Protein AF-A0A934D2E9-F1 (afdb_monomer_lite)

pLDDT: mean 77.66, std 12.48, range [37.41, 89.19]

Sequence (141 aa):
MDRIVGNRLVRFCCSGCLPKFEKKPDEYLAKLNAAASEQQRAQYPLATCVVSGEKLGGEMGEPVEQVVSGRLLRFCCKPCIAKFEKDPVKFFALLERGNPAKADAGATGAAGAYVCPMHADVVQAKPGRCPKCGMDLVKKK

Structure (mmCIF, N/CA/C/O backbone):
data_AF-A0A934D2E9-F1
#
_entry.id   AF-A0A934D2E9-F1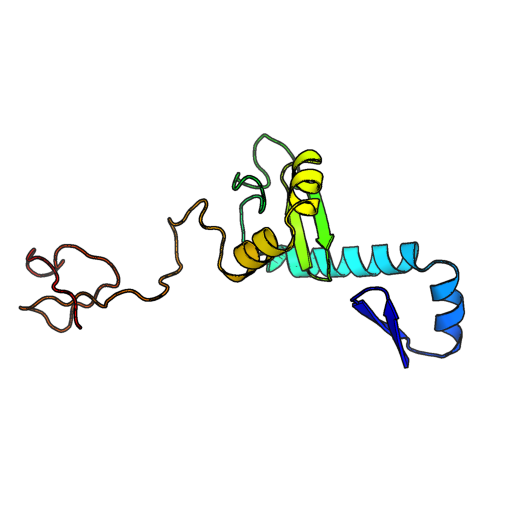
#
loop_
_atom_site.group_PDB
_atom_site.id
_atom_site.type_symbol
_atom_site.label_atom_id
_atom_site.label_alt_id
_atom_site.label_comp_id
_atom_site.label_asym_id
_atom_site.label_entity_id
_atom_site.label_seq_id
_atom_site.pdbx_PDB_ins_code
_atom_site.Cartn_x
_atom_site.Cartn_y
_atom_site.Cartn_z
_atom_site.occupancy
_atom_site.B_iso_or_equiv
_atom_site.auth_seq_id
_atom_site.auth_comp_id
_atom_site.auth_asym_id
_atom_site.auth_atom_id
_atom_site.pdbx_PDB_model_num
ATOM 1 N N . MET A 1 1 ? 5.398 -17.364 -22.249 1.00 79.31 1 MET A N 1
ATOM 2 C CA . MET A 1 1 ? 6.587 -17.712 -21.437 1.00 79.31 1 MET A CA 1
ATOM 3 C C . MET A 1 1 ? 6.678 -16.731 -20.298 1.00 79.31 1 MET A C 1
ATOM 5 O O . MET A 1 1 ? 6.535 -15.537 -20.539 1.00 79.31 1 MET A O 1
ATOM 9 N N . ASP A 1 2 ? 6.898 -17.217 -19.087 1.00 86.06 2 ASP A N 1
ATOM 10 C CA . ASP A 1 2 ? 6.873 -16.395 -17.883 1.00 86.06 2 ASP A CA 1
ATOM 11 C C . ASP A 1 2 ? 8.299 -16.245 -17.335 1.00 86.06 2 ASP A C 1
ATOM 13 O O . ASP A 1 2 ? 9.078 -17.205 -17.324 1.00 86.06 2 ASP A O 1
ATOM 17 N N . ARG A 1 3 ? 8.669 -15.036 -16.905 1.00 84.00 3 ARG A N 1
ATOM 18 C CA . ARG A 1 3 ? 9.887 -14.809 -16.117 1.00 84.00 3 ARG A CA 1
ATOM 19 C C . ARG A 1 3 ? 9.531 -14.160 -14.801 1.00 84.00 3 ARG A C 1
ATOM 21 O O . ARG A 1 3 ? 8.683 -13.274 -14.738 1.00 84.00 3 ARG A O 1
ATOM 28 N N . ILE A 1 4 ? 10.204 -14.617 -13.759 1.00 84.06 4 ILE A N 1
ATOM 29 C CA . ILE A 1 4 ? 10.129 -14.016 -12.438 1.00 84.06 4 ILE A CA 1
ATOM 30 C C . ILE A 1 4 ? 11.200 -12.931 -12.389 1.00 84.06 4 ILE A C 1
ATOM 32 O O . ILE A 1 4 ? 12.364 -13.194 -12.684 1.00 84.06 4 ILE A O 1
ATOM 36 N N . VAL A 1 5 ? 10.791 -11.713 -12.050 1.00 81.56 5 VAL A N 1
ATOM 37 C CA . VAL A 1 5 ? 11.677 -10.559 -11.897 1.00 81.56 5 VAL A CA 1
ATOM 38 C C . VAL A 1 5 ? 11.466 -10.011 -10.492 1.00 81.56 5 VAL A C 1
ATOM 40 O O . VAL A 1 5 ? 10.387 -9.512 -10.164 1.00 81.56 5 VAL A O 1
ATOM 43 N N . GLY A 1 6 ? 12.463 -10.192 -9.624 1.00 78.00 6 GLY A N 1
ATOM 44 C CA . GLY A 1 6 ? 12.289 -10.011 -8.181 1.00 78.00 6 GLY A CA 1
ATOM 45 C C . GLY A 1 6 ? 11.236 -10.985 -7.638 1.00 78.00 6 GLY A C 1
ATOM 46 O O . GLY A 1 6 ? 11.431 -12.193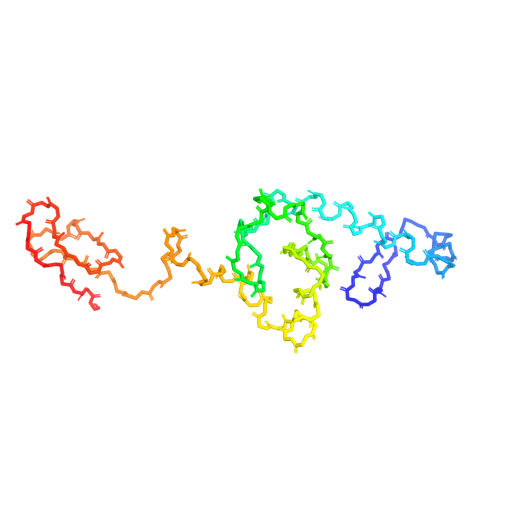 -7.693 1.00 78.00 6 GLY A O 1
ATOM 47 N N . ASN A 1 7 ? 10.100 -10.456 -7.171 1.00 75.69 7 ASN A N 1
ATOM 48 C CA . ASN A 1 7 ? 8.942 -11.237 -6.704 1.00 75.69 7 ASN A CA 1
ATOM 49 C C . ASN A 1 7 ? 7.731 -11.166 -7.661 1.00 75.69 7 ASN A C 1
ATOM 51 O O . ASN A 1 7 ? 6.621 -11.551 -7.297 1.00 75.69 7 ASN A O 1
ATOM 55 N N . ARG A 1 8 ? 7.899 -10.611 -8.870 1.00 77.12 8 ARG A N 1
ATOM 56 C CA . ARG A 1 8 ? 6.799 -10.395 -9.822 1.00 77.12 8 ARG A CA 1
ATOM 57 C C . ARG A 1 8 ? 6.931 -11.322 -11.026 1.00 77.12 8 ARG A C 1
ATOM 59 O O . ARG A 1 8 ? 7.953 -11.325 -11.707 1.00 77.12 8 ARG A O 1
ATOM 66 N N . LEU A 1 9 ? 5.867 -12.068 -11.316 1.00 84.06 9 LEU A N 1
ATOM 67 C CA . LEU A 1 9 ? 5.761 -12.874 -12.529 1.00 84.06 9 LEU A CA 1
ATOM 68 C C . LEU A 1 9 ? 5.361 -11.977 -13.708 1.00 84.06 9 LEU A C 1
ATOM 70 O O . LEU A 1 9 ? 4.322 -11.315 -13.678 1.00 84.06 9 LEU A O 1
ATOM 74 N N . VAL A 1 10 ? 6.197 -11.948 -14.742 1.00 86.69 10 VAL A N 1
ATOM 75 C CA . VAL A 1 10 ? 5.963 -11.209 -15.986 1.00 86.69 10 VAL A CA 1
ATOM 76 C C . VAL A 1 10 ? 5.769 -12.214 -17.113 1.00 86.69 10 VAL A C 1
ATOM 78 O O . VAL A 1 10 ? 6.643 -13.037 -17.393 1.00 86.69 10 VAL A O 1
ATOM 81 N N . ARG A 1 11 ? 4.605 -12.148 -17.761 1.00 88.62 11 ARG A N 1
ATOM 82 C CA . ARG A 1 11 ? 4.250 -13.015 -18.884 1.00 88.62 11 ARG A CA 1
ATOM 83 C C . ARG A 1 11 ? 4.575 -12.332 -20.207 1.00 88.62 11 ARG A C 1
ATOM 85 O O . ARG A 1 11 ? 4.100 -11.234 -20.478 1.00 88.62 11 ARG A O 1
ATOM 92 N N . PHE A 1 12 ? 5.333 -13.021 -21.051 1.00 88.50 12 PHE A N 1
ATOM 93 C CA . PHE A 1 12 ? 5.696 -12.578 -22.395 1.00 88.50 12 PHE A CA 1
ATOM 94 C C . PHE A 1 12 ? 4.919 -13.357 -23.450 1.00 88.50 12 PHE A C 1
ATOM 96 O O . PHE A 1 12 ? 4.783 -14.584 -23.355 1.00 88.50 12 PHE A O 1
ATOM 103 N N . CYS A 1 13 ? 4.451 -12.637 -24.472 1.00 86.44 13 CYS A N 1
ATOM 104 C CA . CYS A 1 13 ? 3.695 -13.207 -25.583 1.00 86.44 13 CYS A CA 1
ATOM 105 C C . CYS A 1 13 ? 4.561 -14.054 -26.533 1.00 86.44 13 CYS A C 1
ATOM 107 O O . CYS A 1 13 ? 4.064 -15.037 -27.067 1.00 86.44 13 CYS A O 1
ATOM 109 N N . CYS A 1 14 ? 5.849 -13.728 -26.722 1.00 84.81 14 CYS A N 1
ATOM 110 C CA . CYS A 1 14 ? 6.756 -14.464 -27.613 1.00 84.81 14 CYS A CA 1
ATOM 111 C C . CYS A 1 14 ? 8.229 -14.411 -27.156 1.00 84.81 14 CYS A C 1
ATOM 113 O O . CYS A 1 14 ? 8.604 -13.622 -26.283 1.00 84.81 14 CYS A O 1
ATOM 115 N N . SER A 1 15 ? 9.079 -15.263 -27.742 1.00 80.06 15 SER A N 1
ATOM 116 C CA . SER A 1 15 ? 10.503 -15.398 -27.386 1.00 80.06 15 SER A CA 1
ATOM 117 C C . SER A 1 15 ? 11.325 -14.162 -27.758 1.00 80.06 15 SER A C 1
ATOM 119 O O . SER A 1 15 ? 12.320 -13.870 -27.104 1.00 80.06 15 SER A O 1
ATOM 121 N N . GLY A 1 16 ? 10.873 -13.382 -28.744 1.00 85.44 16 GLY A N 1
ATOM 122 C CA . GLY A 1 16 ? 11.512 -12.127 -29.150 1.00 85.44 16 GLY A CA 1
ATOM 123 C C . GLY A 1 16 ? 11.288 -10.949 -28.192 1.00 85.44 16 GLY A C 1
ATOM 124 O O . GLY A 1 16 ? 12.009 -9.954 -28.269 1.00 85.44 16 GLY A O 1
ATOM 125 N N . CYS A 1 17 ? 10.314 -11.033 -27.278 1.00 85.50 17 CYS A N 1
ATOM 126 C CA . CYS A 1 17 ? 10.046 -9.976 -26.294 1.00 85.50 17 CYS A CA 1
ATOM 127 C C . CYS A 1 17 ? 10.977 -10.039 -25.078 1.00 85.50 17 CYS A C 1
ATOM 129 O O . CYS A 1 17 ? 11.276 -9.005 -24.486 1.00 85.50 17 CYS A O 1
ATOM 131 N N . LEU A 1 18 ? 11.468 -11.231 -24.739 1.00 86.06 18 LEU A N 1
ATOM 132 C CA . LEU A 1 18 ? 12.356 -11.460 -23.603 1.00 86.06 18 LEU A CA 1
ATOM 133 C C . LEU A 1 18 ? 13.680 -10.667 -23.697 1.00 86.06 18 LEU A C 1
ATOM 135 O O . LEU A 1 18 ? 13.937 -9.875 -22.793 1.00 86.06 18 LEU A O 1
ATOM 139 N N . PRO A 1 19 ? 14.449 -10.719 -24.803 1.00 87.56 19 PRO A N 1
ATOM 140 C CA . PRO A 1 19 ? 15.691 -9.947 -24.911 1.00 87.56 19 PRO A CA 1
ATOM 141 C C . PRO A 1 19 ? 15.464 -8.427 -24.960 1.00 87.56 19 PRO A C 1
ATOM 143 O O . PRO A 1 19 ? 16.369 -7.651 -24.660 1.00 87.56 19 PRO A O 1
ATOM 146 N N . LYS A 1 20 ? 14.265 -7.960 -25.341 1.00 86.06 20 LYS A N 1
ATOM 147 C CA . LYS A 1 20 ? 13.910 -6.529 -25.274 1.00 86.06 20 LYS A CA 1
ATOM 148 C C . LYS A 1 20 ? 13.647 -6.093 -23.838 1.00 86.06 20 LYS A C 1
ATOM 150 O O . LYS A 1 20 ? 14.040 -4.993 -23.460 1.00 86.06 20 LYS A O 1
ATOM 155 N N . PHE A 1 21 ? 13.003 -6.959 -23.062 1.00 87.88 21 PHE A N 1
ATOM 156 C CA . PHE A 1 21 ? 12.74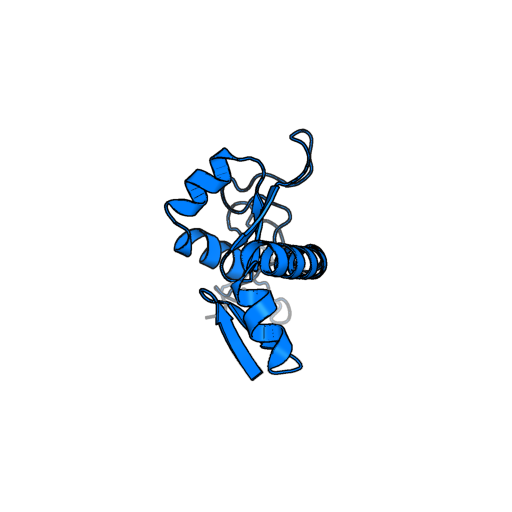8 -6.738 -21.649 1.00 87.88 21 PHE A CA 1
ATOM 157 C C . PHE A 1 21 ? 14.046 -6.733 -20.840 1.00 87.88 21 PHE A C 1
ATOM 159 O O . PHE A 1 21 ? 14.265 -5.800 -20.081 1.00 87.88 21 PHE A O 1
ATOM 166 N N . GLU A 1 22 ? 14.951 -7.688 -21.065 1.00 83.88 22 GLU A N 1
ATOM 167 C CA . GLU A 1 22 ? 16.240 -7.763 -20.354 1.00 83.88 22 GLU A CA 1
ATOM 168 C C . GLU A 1 22 ? 17.147 -6.549 -20.597 1.00 83.88 22 GLU A C 1
ATOM 170 O O . GLU A 1 22 ? 17.921 -6.172 -19.724 1.00 83.88 22 GLU A O 1
ATOM 175 N N . LYS A 1 23 ? 17.026 -5.891 -21.756 1.00 88.88 23 LYS A N 1
ATOM 176 C CA . LYS A 1 23 ? 17.765 -4.652 -22.049 1.00 88.88 23 LYS A CA 1
ATOM 177 C C . LYS A 1 23 ? 17.253 -3.442 -21.270 1.00 88.88 23 LYS A C 1
ATOM 179 O O . LYS A 1 23 ? 18.008 -2.493 -21.083 1.00 88.88 23 LYS A O 1
ATOM 184 N N . LYS A 1 24 ? 15.974 -3.431 -20.884 1.00 87.25 24 LYS A N 1
ATOM 185 C CA . LYS A 1 24 ? 15.333 -2.295 -20.198 1.00 87.25 24 LYS A CA 1
ATOM 186 C C . LYS A 1 24 ? 14.282 -2.744 -19.173 1.00 87.25 24 LYS A C 1
ATOM 188 O O . LYS A 1 24 ? 13.135 -2.301 -19.254 1.00 87.25 24 LYS A O 1
ATOM 193 N N . PRO A 1 25 ? 14.633 -3.609 -18.210 1.00 85.94 25 PRO A N 1
ATOM 194 C CA . PRO A 1 25 ? 13.647 -4.217 -17.324 1.00 85.94 25 PRO A CA 1
ATOM 195 C C . PRO A 1 25 ? 12.937 -3.156 -16.479 1.00 85.94 25 PRO A C 1
ATOM 197 O O . PRO A 1 25 ? 11.715 -3.188 -16.382 1.00 85.94 25 PRO A O 1
ATOM 200 N N . ASP A 1 26 ? 13.671 -2.164 -15.969 1.00 85.25 26 ASP A N 1
ATOM 201 C CA . ASP A 1 26 ? 13.134 -1.058 -15.168 1.00 85.25 26 ASP A CA 1
ATOM 202 C C . ASP A 1 26 ? 12.039 -0.263 -15.885 1.00 85.25 26 ASP A C 1
ATOM 204 O O . ASP A 1 26 ? 10.987 0.004 -15.314 1.00 85.25 26 ASP A O 1
ATOM 208 N N . GLU A 1 27 ? 12.238 0.061 -17.165 1.00 86.69 27 GLU A N 1
ATOM 209 C CA . GLU A 1 27 ? 11.272 0.847 -17.940 1.00 86.69 27 GLU A CA 1
ATOM 210 C C . GLU A 1 27 ? 9.946 0.086 -18.115 1.00 86.69 27 GLU A C 1
ATOM 212 O O . GLU A 1 27 ? 8.857 0.646 -17.953 1.00 86.69 27 GLU A O 1
ATOM 217 N N . TYR A 1 28 ? 10.025 -1.214 -18.422 1.00 86.00 28 TYR A N 1
ATOM 218 C CA . TYR A 1 28 ? 8.839 -2.057 -18.577 1.00 86.00 28 TYR A CA 1
ATOM 219 C C . TYR A 1 28 ? 8.168 -2.345 -17.233 1.00 86.00 28 TYR A C 1
ATOM 221 O O . TYR A 1 28 ? 6.939 -2.338 -17.150 1.00 86.00 28 TYR A O 1
ATOM 229 N N . LEU A 1 29 ? 8.947 -2.557 -16.173 1.00 85.12 29 LEU A N 1
ATOM 230 C CA . LEU A 1 29 ? 8.423 -2.747 -14.824 1.00 85.12 29 LEU A CA 1
ATOM 231 C C . LEU A 1 29 ? 7.751 -1.482 -14.295 1.00 85.12 29 LEU A C 1
ATOM 233 O O . LEU A 1 29 ? 6.691 -1.593 -13.690 1.00 85.12 29 LEU A O 1
ATOM 237 N N . ALA A 1 30 ? 8.289 -0.293 -14.571 1.00 84.50 30 ALA A N 1
ATOM 238 C CA . ALA A 1 30 ? 7.666 0.974 -14.202 1.00 84.50 30 ALA A CA 1
ATOM 239 C C . ALA A 1 30 ? 6.277 1.119 -14.840 1.00 84.50 30 ALA A C 1
ATOM 241 O O . ALA A 1 30 ? 5.315 1.431 -14.142 1.00 84.50 30 ALA A O 1
ATOM 242 N N . LYS A 1 31 ? 6.134 0.786 -16.129 1.00 83.25 31 LYS A N 1
ATOM 243 C CA . LYS A 1 31 ? 4.832 0.775 -16.828 1.00 83.25 31 LYS A CA 1
ATOM 244 C C . LYS A 1 31 ? 3.862 -0.249 -16.228 1.00 83.25 31 LYS A C 1
ATOM 246 O O . LYS A 1 31 ? 2.694 0.052 -16.000 1.00 83.25 31 LYS A O 1
ATOM 251 N N . LEU A 1 32 ? 4.352 -1.452 -15.928 1.00 84.06 32 LEU A N 1
ATOM 252 C CA . LEU A 1 32 ? 3.567 -2.522 -15.302 1.00 84.06 32 LEU A CA 1
ATOM 253 C C . LEU A 1 32 ? 3.169 -2.212 -13.849 1.00 84.06 32 LEU A C 1
ATOM 255 O O . LEU A 1 32 ? 2.133 -2.689 -13.377 1.00 84.06 32 LEU A O 1
ATOM 259 N N . ASN A 1 33 ? 3.996 -1.459 -13.128 1.00 82.00 33 ASN A N 1
ATOM 260 C CA . ASN A 1 33 ? 3.729 -0.991 -11.773 1.00 82.00 33 ASN A CA 1
ATOM 261 C C . ASN A 1 33 ? 2.767 0.200 -11.787 1.00 82.00 33 ASN A C 1
ATOM 263 O O . ASN A 1 33 ? 1.861 0.211 -10.966 1.00 82.00 33 ASN A O 1
ATOM 267 N N . ALA A 1 34 ? 2.885 1.123 -12.746 1.00 80.44 34 ALA A N 1
ATOM 268 C CA . ALA A 1 34 ? 1.935 2.218 -12.943 1.00 80.44 34 ALA A CA 1
ATOM 269 C C . ALA A 1 34 ? 0.523 1.676 -13.226 1.00 80.44 34 ALA A C 1
ATOM 271 O O . ALA A 1 34 ? -0.408 1.957 -12.472 1.00 80.44 34 ALA A O 1
ATOM 272 N N . ALA A 1 35 ? 0.390 0.771 -14.200 1.00 80.19 35 ALA A N 1
ATOM 273 C CA . ALA A 1 35 ? -0.891 0.139 -14.515 1.00 80.19 35 ALA A CA 1
ATOM 274 C C . ALA A 1 35 ? -1.476 -0.650 -13.324 1.00 80.19 35 ALA A C 1
ATOM 276 O O . ALA A 1 35 ? -2.677 -0.595 -13.063 1.00 80.19 35 ALA A O 1
ATOM 277 N N . ALA A 1 36 ? -0.630 -1.362 -12.567 1.00 78.12 36 ALA A N 1
ATOM 278 C CA . ALA A 1 36 ? -1.066 -2.065 -11.360 1.00 78.12 36 ALA A CA 1
ATOM 279 C C . ALA A 1 36 ? -1.491 -1.093 -10.250 1.00 78.12 36 ALA A C 1
ATOM 281 O O . ALA A 1 36 ? -2.502 -1.331 -9.593 1.00 78.12 36 ALA A O 1
ATOM 282 N N . SER A 1 37 ? -0.760 0.011 -10.060 1.00 74.56 37 SER A N 1
ATOM 283 C CA . SER A 1 37 ? -1.119 1.038 -9.086 1.00 74.56 37 SER A CA 1
ATOM 284 C C . SER A 1 37 ? -2.465 1.666 -9.422 1.00 74.56 37 SER A C 1
ATOM 286 O O . SER A 1 37 ? -3.318 1.711 -8.549 1.00 74.56 37 SER A O 1
ATOM 288 N N . GLU A 1 38 ? -2.740 2.032 -10.673 1.00 77.25 38 GLU A N 1
ATOM 289 C CA . GLU A 1 38 ? -4.035 2.613 -11.053 1.00 77.25 38 GLU A CA 1
ATOM 290 C C . GLU A 1 38 ? -5.218 1.691 -10.736 1.00 77.25 38 GLU A C 1
ATOM 292 O O . GLU A 1 38 ? -6.211 2.141 -10.163 1.00 77.25 38 GLU A O 1
ATOM 297 N N . GLN A 1 39 ? -5.095 0.391 -11.016 1.00 77.69 39 GLN A N 1
ATOM 298 C CA . GLN A 1 39 ? -6.137 -0.586 -10.678 1.00 77.69 39 GLN A CA 1
ATOM 299 C C . GLN A 1 39 ? -6.281 -0.788 -9.164 1.00 77.69 39 GLN A C 1
ATOM 301 O O . GLN A 1 39 ? -7.392 -0.888 -8.640 1.00 77.69 39 GLN A O 1
ATOM 306 N N . GLN A 1 40 ? -5.159 -0.828 -8.446 1.00 79.19 40 GLN A N 1
ATOM 307 C CA . GLN A 1 40 ? -5.139 -1.044 -7.002 1.00 79.19 40 GLN A CA 1
ATOM 308 C C . GLN A 1 40 ? -5.532 0.209 -6.208 1.00 79.19 40 GLN A C 1
ATOM 310 O O . GLN A 1 40 ? -5.980 0.067 -5.074 1.00 79.19 40 GLN A O 1
ATOM 315 N N . ARG A 1 41 ? -5.439 1.421 -6.777 1.00 76.75 41 ARG A N 1
ATOM 316 C CA . ARG A 1 41 ? -5.857 2.680 -6.127 1.00 76.75 41 ARG A CA 1
ATOM 317 C C . ARG A 1 41 ? -7.321 2.643 -5.712 1.00 76.75 41 ARG A C 1
ATOM 319 O O . ARG A 1 41 ? -7.643 3.071 -4.608 1.00 76.75 41 ARG A O 1
ATOM 326 N N . ALA A 1 42 ? -8.180 2.099 -6.573 1.00 74.81 42 ALA A N 1
ATOM 327 C CA . ALA A 1 42 ? -9.610 1.965 -6.302 1.00 74.81 42 ALA A CA 1
ATOM 328 C C . ALA A 1 42 ? -9.914 0.924 -5.211 1.00 74.81 42 ALA A C 1
ATOM 330 O O . ALA A 1 42 ? -10.909 1.044 -4.505 1.00 74.81 42 ALA A O 1
ATOM 331 N N . GLN A 1 43 ? -9.052 -0.085 -5.063 1.00 73.06 43 GLN A N 1
ATOM 332 C CA . GLN A 1 43 ? -9.210 -1.177 -4.098 1.00 73.06 43 GLN A CA 1
ATOM 333 C C . GLN A 1 43 ? -8.322 -1.015 -2.857 1.00 73.06 43 GLN A C 1
ATOM 335 O O . GLN A 1 43 ? -8.227 -1.930 -2.039 1.00 73.06 43 GLN A O 1
ATOM 340 N N . TYR A 1 44 ? -7.636 0.122 -2.711 1.00 78.56 44 TYR A N 1
ATOM 341 C CA . TYR A 1 44 ? -6.704 0.327 -1.613 1.00 78.56 44 TYR A CA 1
ATOM 342 C C . TYR A 1 44 ? -7.484 0.457 -0.292 1.00 78.56 44 TYR A C 1
ATOM 344 O O . TYR A 1 44 ? -8.292 1.376 -0.152 1.00 78.56 44 TYR A O 1
ATOM 352 N N . PRO A 1 45 ? -7.251 -0.430 0.694 1.00 72.12 45 PRO A N 1
ATOM 353 C CA . PRO A 1 45 ? -8.133 -0.563 1.856 1.00 72.12 45 PRO A CA 1
ATOM 354 C C . PRO A 1 45 ? -8.019 0.586 2.866 1.00 72.12 45 PRO A C 1
ATOM 356 O O . PRO A 1 45 ? -8.850 0.693 3.763 1.00 72.12 45 PRO A O 1
ATOM 359 N N . LEU A 1 46 ? -6.991 1.438 2.763 1.00 76.44 46 LEU A N 1
ATOM 360 C CA . LEU A 1 46 ? -6.724 2.495 3.738 1.00 76.44 46 LEU A CA 1
ATOM 361 C C . LEU A 1 46 ? -6.901 3.888 3.128 1.00 76.44 46 LEU A C 1
ATOM 363 O O . LEU A 1 46 ? -6.196 4.274 2.204 1.00 76.44 46 LEU A O 1
ATOM 367 N N . ALA A 1 47 ? -7.746 4.719 3.732 1.00 79.25 47 ALA A N 1
ATOM 368 C CA . ALA A 1 47 ? -7.764 6.158 3.443 1.00 79.25 47 ALA A CA 1
ATOM 369 C C . ALA A 1 47 ? -6.601 6.919 4.125 1.00 79.25 47 ALA A C 1
ATOM 371 O O . ALA A 1 47 ? -6.493 8.140 4.010 1.00 79.25 47 ALA A O 1
ATOM 372 N N . THR A 1 48 ? -5.740 6.208 4.859 1.00 84.00 48 THR A N 1
ATOM 373 C CA . THR A 1 48 ? -4.643 6.749 5.670 1.00 84.00 48 THR A CA 1
ATOM 374 C C . THR A 1 48 ? -3.289 6.167 5.268 1.00 84.00 48 THR A C 1
ATOM 376 O O . THR A 1 48 ? -3.209 5.036 4.787 1.00 84.00 48 THR A O 1
ATOM 379 N N . CYS A 1 49 ? -2.217 6.914 5.523 1.00 86.19 49 CYS A N 1
ATOM 380 C CA . CYS A 1 49 ? -0.833 6.516 5.341 1.00 86.19 49 CYS A CA 1
ATOM 381 C C . CYS A 1 49 ? -0.569 5.250 6.149 1.00 86.19 49 CYS A C 1
ATOM 383 O O . CYS A 1 49 ? -0.874 5.191 7.339 1.00 86.19 49 CYS A O 1
ATOM 385 N N . VAL A 1 50 ? 0.019 4.241 5.511 1.00 83.44 50 VAL A N 1
ATOM 386 C CA . VAL A 1 50 ? 0.311 2.958 6.167 1.00 83.44 50 VAL A CA 1
ATOM 387 C C . VAL A 1 50 ? 1.330 3.096 7.303 1.00 83.44 50 VAL A C 1
ATOM 389 O O . VAL A 1 50 ? 1.295 2.333 8.263 1.00 83.44 50 VAL A O 1
ATOM 392 N N . VAL A 1 51 ? 2.223 4.086 7.211 1.00 85.06 51 VAL A N 1
ATOM 393 C CA . VAL A 1 51 ? 3.301 4.294 8.183 1.00 85.06 51 VAL A CA 1
ATOM 394 C C . VAL A 1 51 ? 2.884 5.236 9.300 1.00 85.06 51 VAL A C 1
ATOM 396 O O . VAL A 1 51 ? 3.052 4.901 10.469 1.00 85.06 51 VAL A O 1
ATOM 399 N N . SER A 1 52 ? 2.373 6.422 8.953 1.00 77.56 52 SER A N 1
ATOM 400 C CA . SER A 1 52 ? 2.025 7.444 9.947 1.00 77.56 52 SER A CA 1
ATOM 401 C C . SER A 1 52 ? 0.580 7.358 10.438 1.00 77.56 52 SER A C 1
ATOM 403 O O . SER A 1 52 ? 0.265 7.922 11.477 1.00 77.56 52 SER A O 1
ATOM 405 N N . GLY A 1 53 ? -0.306 6.658 9.724 1.00 78.38 53 GLY A N 1
ATOM 406 C CA . GLY A 1 53 ? -1.734 6.600 10.048 1.00 78.38 53 GLY A CA 1
ATOM 407 C C . GLY A 1 53 ? -2.513 7.879 9.729 1.00 78.38 53 GLY A C 1
ATOM 408 O O . GLY A 1 53 ? -3.719 7.925 9.953 1.00 78.38 53 GLY A O 1
ATOM 409 N N . GLU A 1 54 ? -1.864 8.901 9.174 1.00 78.00 54 GLU A N 1
ATOM 410 C CA . GLU A 1 54 ? -2.509 10.165 8.807 1.00 78.00 54 GLU A CA 1
ATOM 411 C C . GLU A 1 54 ? -3.323 10.042 7.520 1.00 78.00 54 GLU A C 1
ATOM 413 O O . GLU A 1 54 ? -3.016 9.227 6.654 1.00 78.00 54 GLU A O 1
ATOM 418 N N . LYS A 1 55 ? -4.361 10.863 7.355 1.00 78.62 55 LYS A N 1
ATOM 419 C CA . LYS A 1 55 ? -5.224 10.824 6.168 1.00 78.62 55 LYS A CA 1
ATOM 420 C C . LYS A 1 55 ? -4.439 11.167 4.896 1.00 78.62 55 LYS A C 1
ATOM 422 O O . LYS A 1 55 ? -3.746 12.178 4.835 1.00 78.62 55 LYS A O 1
ATOM 427 N N . LEU A 1 56 ? -4.570 10.326 3.873 1.00 78.31 56 LEU A N 1
ATOM 428 C CA . LEU A 1 56 ? -3.963 10.547 2.562 1.00 78.31 56 LEU A CA 1
ATOM 429 C C . LEU A 1 56 ? -4.813 11.541 1.761 1.00 78.31 56 LEU A C 1
ATOM 431 O O . LEU A 1 56 ? -6.030 11.377 1.689 1.00 78.31 56 LEU A O 1
ATOM 435 N N . GLY A 1 57 ? -4.175 12.535 1.135 1.00 66.50 57 GLY A N 1
ATOM 436 C CA . GLY A 1 57 ? -4.848 13.503 0.257 1.00 66.50 57 GLY A CA 1
ATOM 437 C C . GLY A 1 57 ? -5.589 14.626 0.991 1.00 66.50 57 GLY A C 1
ATOM 438 O O . GLY A 1 57 ? -6.678 15.009 0.574 1.00 66.50 57 GLY A O 1
ATOM 439 N N . GLY A 1 58 ? -5.032 15.108 2.106 1.00 69.25 58 GLY A N 1
ATOM 440 C CA . GLY A 1 58 ? -5.473 16.332 2.790 1.00 69.25 58 GLY A CA 1
ATOM 441 C C . GLY A 1 58 ? -4.575 17.535 2.471 1.00 69.25 58 GLY A C 1
ATOM 442 O O . GLY A 1 58 ? -3.938 17.584 1.424 1.00 69.25 58 GLY A O 1
ATOM 443 N N . GLU A 1 59 ? -4.462 18.477 3.409 1.00 55.00 59 GLU A N 1
ATOM 444 C CA . GLU A 1 59 ? -3.649 19.704 3.270 1.00 55.00 59 GLU A CA 1
ATOM 445 C C . GLU A 1 59 ? -2.150 19.461 3.003 1.00 55.00 59 GLU A C 1
ATOM 447 O O . GLU A 1 59 ? -1.463 20.348 2.509 1.00 55.00 59 GLU A O 1
ATOM 452 N N . MET A 1 60 ? -1.631 18.256 3.269 1.00 59.72 60 MET A N 1
ATOM 453 C CA . MET A 1 60 ? -0.219 17.905 3.051 1.00 59.72 60 MET A CA 1
ATOM 454 C C . MET A 1 60 ? 0.123 17.433 1.624 1.00 59.72 60 MET A C 1
ATOM 456 O O . MET A 1 60 ? 1.255 17.018 1.379 1.00 59.72 60 MET A O 1
ATOM 460 N N . GLY A 1 61 ? -0.819 17.515 0.679 1.00 65.62 61 GLY A N 1
ATOM 461 C CA . GLY A 1 61 ? -0.567 17.269 -0.744 1.00 65.62 61 GLY A CA 1
ATOM 462 C C . GLY A 1 61 ? -0.860 15.846 -1.229 1.00 65.62 61 GLY A C 1
ATOM 463 O O . GLY A 1 61 ? -1.510 15.038 -0.556 1.00 65.62 61 GLY A O 1
ATOM 464 N N . GLU A 1 62 ? -0.423 15.563 -2.459 1.00 73.06 62 GLU A N 1
ATOM 465 C CA . GLU A 1 62 ? -0.708 14.307 -3.152 1.00 73.06 62 GLU A CA 1
ATOM 466 C C . GLU A 1 62 ? -0.000 13.104 -2.502 1.00 73.06 62 GLU A C 1
ATOM 468 O O . GLU A 1 62 ? 1.204 13.152 -2.236 1.00 73.06 62 GLU A O 1
ATOM 473 N N . PRO A 1 63 ? -0.726 11.995 -2.260 1.00 80.56 63 PRO A N 1
ATOM 474 C CA . PRO A 1 63 ? -0.147 10.763 -1.742 1.00 80.56 63 PRO A CA 1
ATOM 475 C C . PRO A 1 63 ? 0.960 10.229 -2.644 1.00 80.56 63 PRO A C 1
ATOM 477 O O . PRO A 1 63 ? 0.759 10.051 -3.843 1.00 80.56 63 PRO A O 1
ATOM 480 N N . VAL A 1 64 ? 2.101 9.894 -2.049 1.00 84.44 64 VAL A N 1
ATOM 481 C CA . VAL A 1 64 ? 3.186 9.214 -2.754 1.00 84.44 64 VAL A CA 1
ATOM 482 C C . VAL A 1 64 ? 2.843 7.733 -2.863 1.00 84.44 64 VAL A C 1
ATOM 484 O O . VAL A 1 64 ? 2.618 7.058 -1.858 1.00 84.44 64 VAL A O 1
ATOM 487 N N . GLU A 1 65 ? 2.797 7.226 -4.087 1.00 84.44 65 GLU A N 1
ATOM 488 C CA . GLU A 1 65 ? 2.385 5.860 -4.403 1.00 84.44 65 GLU A CA 1
ATOM 489 C C . GLU A 1 65 ? 3.612 5.012 -4.743 1.00 84.44 65 GLU A C 1
ATOM 491 O O . GLU A 1 65 ? 4.428 5.395 -5.581 1.00 84.44 65 GLU A O 1
ATOM 496 N N . GLN A 1 66 ? 3.764 3.857 -4.093 1.00 80.62 66 GLN A N 1
ATOM 497 C CA . GLN A 1 66 ? 4.867 2.939 -4.370 1.00 80.62 66 GLN A CA 1
ATOM 498 C C . GLN A 1 66 ? 4.368 1.500 -4.401 1.00 80.62 66 GLN A C 1
ATOM 500 O O . GLN A 1 66 ? 3.714 1.031 -3.472 1.00 80.62 66 GLN A O 1
ATOM 505 N N . VAL A 1 67 ? 4.693 0.783 -5.474 1.00 82.62 67 VAL A N 1
ATOM 506 C CA . VAL A 1 67 ? 4.377 -0.641 -5.597 1.00 82.62 67 VAL A CA 1
ATOM 507 C C . VAL A 1 67 ? 5.538 -1.445 -5.024 1.00 82.62 67 VAL A C 1
ATOM 509 O O . VAL A 1 67 ? 6.608 -1.501 -5.627 1.00 82.62 67 VAL A O 1
ATOM 512 N N . VAL A 1 68 ? 5.323 -2.083 -3.874 1.00 80.50 68 VAL A N 1
ATOM 513 C CA . VAL A 1 68 ? 6.316 -2.951 -3.224 1.00 80.50 68 VAL A CA 1
ATOM 514 C C . VAL A 1 68 ? 5.768 -4.370 -3.198 1.00 80.50 68 VAL A C 1
ATOM 516 O O . VAL A 1 68 ? 4.643 -4.609 -2.761 1.00 80.50 68 VAL A O 1
ATOM 519 N N . SER A 1 69 ? 6.543 -5.321 -3.721 1.00 71.25 69 SER A N 1
ATOM 520 C CA . SER A 1 69 ? 6.147 -6.735 -3.817 1.00 71.25 69 SER A CA 1
ATOM 521 C C . SER A 1 69 ? 4.818 -6.968 -4.559 1.00 71.25 69 SER A C 1
ATOM 523 O O . SER A 1 69 ? 4.092 -7.910 -4.260 1.00 71.25 69 SER A O 1
ATOM 525 N N . GLY A 1 70 ? 4.493 -6.109 -5.535 1.00 74.81 70 GLY A N 1
ATOM 526 C CA . GLY A 1 70 ? 3.266 -6.199 -6.342 1.00 74.81 70 GLY A CA 1
ATOM 527 C C . GLY A 1 70 ? 2.011 -5.620 -5.680 1.00 74.81 70 GLY A C 1
ATOM 528 O O . GLY A 1 70 ? 0.925 -5.699 -6.258 1.00 74.81 70 GLY A O 1
ATOM 529 N N . ARG A 1 71 ? 2.151 -5.017 -4.495 1.00 78.00 71 ARG A N 1
ATOM 530 C CA . ARG A 1 71 ? 1.070 -4.340 -3.782 1.00 78.00 71 ARG A CA 1
ATOM 531 C C . ARG A 1 71 ? 1.316 -2.840 -3.796 1.00 78.00 71 ARG A C 1
ATOM 533 O O . ARG A 1 71 ? 2.420 -2.390 -3.500 1.00 78.00 71 ARG A O 1
ATOM 540 N N . LEU A 1 72 ? 0.292 -2.073 -4.141 1.00 84.88 72 LEU A N 1
ATOM 541 C CA . LEU A 1 72 ? 0.303 -0.625 -4.017 1.00 84.88 72 LEU A CA 1
ATOM 542 C C . LEU A 1 72 ? 0.299 -0.227 -2.542 1.00 84.88 72 LEU A C 1
ATOM 544 O O . LEU A 1 72 ? -0.582 -0.644 -1.789 1.00 84.88 72 LEU A O 1
ATOM 548 N N . LEU A 1 73 ? 1.250 0.617 -2.155 1.00 85.81 73 LEU A N 1
ATOM 549 C CA . LEU A 1 73 ? 1.262 1.332 -0.889 1.00 85.81 73 LEU A CA 1
ATOM 550 C C . LEU A 1 73 ? 1.152 2.827 -1.157 1.00 85.81 73 LEU A C 1
ATOM 552 O O . LEU A 1 73 ? 1.754 3.352 -2.095 1.00 85.81 73 LEU A O 1
ATOM 556 N N . ARG A 1 74 ? 0.386 3.511 -0.308 1.00 85.94 74 ARG A N 1
ATOM 557 C CA . ARG A 1 74 ? 0.226 4.964 -0.360 1.00 85.94 74 ARG A CA 1
ATOM 558 C C . ARG A 1 74 ? 0.792 5.583 0.914 1.00 85.94 74 ARG A C 1
ATOM 560 O O . ARG A 1 74 ? 0.418 5.200 2.029 1.00 85.94 74 ARG A O 1
ATOM 567 N N . PHE A 1 75 ? 1.681 6.549 0.736 1.00 87.25 75 PHE A N 1
ATOM 568 C CA . PHE A 1 75 ? 2.398 7.253 1.792 1.00 87.25 75 PHE A CA 1
ATOM 569 C C . PHE A 1 75 ? 2.077 8.745 1.749 1.00 87.25 75 PHE A C 1
ATOM 571 O O . PHE A 1 75 ? 1.801 9.298 0.689 1.00 87.25 75 PHE A O 1
ATOM 578 N N . CYS A 1 76 ? 2.146 9.418 2.896 1.00 85.31 76 CYS A N 1
ATOM 579 C CA . CYS A 1 76 ? 1.995 10.873 2.943 1.00 85.31 76 CYS A CA 1
ATOM 580 C C . CYS A 1 76 ? 3.262 11.621 2.489 1.00 85.31 76 CYS A C 1
ATOM 582 O O . CYS A 1 76 ? 3.155 12.745 2.021 1.00 85.31 76 CYS A O 1
ATOM 584 N N . CYS A 1 77 ? 4.462 11.034 2.615 1.00 81.75 77 CYS A N 1
ATOM 585 C CA . CYS A 1 77 ? 5.719 11.733 2.325 1.00 81.75 77 CYS A CA 1
ATOM 586 C C . CYS A 1 77 ? 6.923 10.784 2.131 1.00 81.75 77 CYS A C 1
ATOM 588 O O . CYS A 1 77 ? 6.909 9.63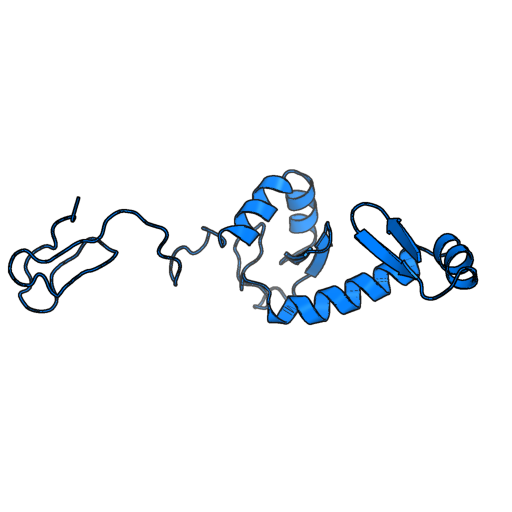3 2.571 1.00 81.75 77 CYS A O 1
ATOM 590 N N . LYS A 1 78 ? 8.012 11.292 1.528 1.00 82.88 78 LYS A N 1
ATOM 591 C CA . LYS A 1 78 ? 9.288 10.563 1.345 1.00 82.88 78 LYS A CA 1
ATOM 592 C C . LYS A 1 78 ? 9.871 9.945 2.632 1.00 82.88 78 LYS A C 1
ATOM 594 O O . LYS A 1 78 ? 10.287 8.792 2.570 1.00 82.88 78 LYS A O 1
ATOM 599 N N . PRO A 1 79 ? 9.894 10.608 3.809 1.00 85.00 79 PRO A N 1
ATOM 600 C CA . PRO A 1 79 ? 10.436 9.979 5.017 1.00 85.00 79 PRO A CA 1
ATOM 601 C C . PRO A 1 79 ? 9.586 8.807 5.530 1.00 85.00 79 PRO A C 1
ATOM 603 O O . PRO A 1 79 ? 10.107 7.956 6.253 1.00 85.00 79 PRO A O 1
ATOM 606 N N . CYS A 1 80 ? 8.307 8.706 5.148 1.00 85.00 80 CYS A N 1
ATOM 607 C CA . CYS A 1 80 ? 7.527 7.502 5.431 1.00 85.00 80 CYS A CA 1
ATOM 608 C C . CYS A 1 80 ? 8.029 6.293 4.633 1.00 85.00 80 CYS A C 1
ATOM 610 O O . CYS A 1 80 ? 7.997 5.192 5.169 1.00 85.00 80 CYS A O 1
ATOM 612 N N . ILE A 1 81 ? 8.566 6.485 3.424 1.00 85.62 81 ILE A N 1
ATOM 613 C CA . ILE A 1 81 ? 9.184 5.400 2.643 1.00 85.62 81 ILE A CA 1
ATOM 614 C C . ILE A 1 81 ? 10.396 4.844 3.397 1.00 85.62 81 ILE A C 1
ATOM 616 O O . ILE A 1 81 ? 10.460 3.650 3.661 1.00 85.62 81 ILE A O 1
ATOM 620 N N . ALA A 1 82 ? 11.277 5.721 3.885 1.00 87.00 82 ALA A N 1
ATOM 621 C CA . ALA A 1 82 ? 12.446 5.300 4.659 1.00 87.00 82 ALA A CA 1
ATOM 622 C C . ALA A 1 82 ? 12.070 4.563 5.962 1.00 87.00 82 ALA A C 1
ATOM 624 O O . ALA A 1 82 ? 12.773 3.656 6.400 1.00 87.00 82 ALA A O 1
ATOM 625 N N . LYS A 1 83 ? 10.956 4.940 6.607 1.00 83.81 83 LYS A N 1
ATOM 626 C CA . LYS A 1 83 ? 10.419 4.209 7.770 1.00 83.81 83 LYS A CA 1
ATOM 627 C C . LYS A 1 83 ? 9.815 2.862 7.372 1.00 83.81 83 LYS A C 1
ATOM 629 O O . LYS A 1 83 ? 9.952 1.904 8.123 1.00 83.81 83 LYS A O 1
ATOM 634 N N . PHE A 1 84 ? 9.167 2.787 6.214 1.00 88.12 84 PHE A N 1
ATOM 635 C CA . PHE A 1 84 ? 8.631 1.543 5.678 1.00 88.12 84 PHE A CA 1
ATOM 636 C C . PHE A 1 84 ? 9.740 0.535 5.363 1.00 88.12 84 PHE A C 1
ATOM 638 O O . PHE A 1 84 ? 9.611 -0.628 5.732 1.00 88.12 84 PHE A O 1
ATOM 645 N N . GLU A 1 85 ? 10.847 0.980 4.767 1.00 85.00 85 GLU A N 1
ATOM 646 C CA . GLU A 1 85 ? 12.002 0.128 4.449 1.00 85.00 85 GLU A CA 1
ATOM 647 C C . GLU A 1 85 ? 12.647 -0.510 5.689 1.00 85.00 85 GLU A C 1
ATOM 649 O O . GLU A 1 85 ? 13.240 -1.582 5.583 1.00 85.00 85 GLU A O 1
ATOM 654 N N . LYS A 1 86 ? 12.494 0.099 6.874 1.00 87.75 86 LYS A N 1
ATOM 655 C CA . LYS A 1 86 ? 12.997 -0.463 8.138 1.00 87.75 86 LYS A CA 1
ATOM 656 C C . LYS A 1 86 ? 12.172 -1.645 8.649 1.00 87.75 86 LYS A C 1
ATOM 658 O O . LYS A 1 86 ? 12.746 -2.574 9.202 1.00 87.75 86 LYS A O 1
ATOM 663 N N . ASP A 1 87 ? 10.853 -1.630 8.447 1.00 83.75 87 ASP A N 1
ATOM 664 C CA . ASP A 1 87 ? 9.934 -2.645 8.986 1.00 83.75 87 ASP A CA 1
ATOM 665 C C . ASP A 1 87 ? 8.808 -3.023 7.996 1.00 83.75 87 ASP A C 1
ATOM 667 O O . ASP A 1 87 ? 7.619 -2.941 8.331 1.00 83.75 87 ASP A O 1
ATOM 671 N N . PRO A 1 88 ? 9.126 -3.481 6.769 1.00 83.00 88 PRO A N 1
ATOM 672 C CA . PRO A 1 88 ? 8.123 -3.690 5.721 1.00 83.00 88 PRO A CA 1
ATOM 673 C C . PRO A 1 88 ? 7.078 -4.745 6.111 1.00 83.00 88 PRO A C 1
ATOM 675 O O . PRO A 1 88 ? 5.889 -4.577 5.843 1.00 83.00 88 PRO A O 1
ATOM 678 N N . VAL A 1 89 ? 7.494 -5.805 6.814 1.00 85.62 89 VAL A N 1
ATOM 679 C CA . VAL A 1 89 ? 6.620 -6.906 7.263 1.00 85.62 89 VAL A CA 1
ATOM 680 C C . VAL A 1 89 ? 5.500 -6.401 8.175 1.00 85.62 89 VAL A C 1
ATOM 682 O O . VAL A 1 89 ? 4.344 -6.804 8.033 1.00 85.62 89 VAL A O 1
ATOM 685 N N . LYS A 1 90 ? 5.822 -5.475 9.084 1.00 84.06 90 LYS A N 1
ATOM 686 C CA . LYS A 1 90 ? 4.848 -4.880 10.002 1.00 84.06 90 LYS A CA 1
ATOM 687 C C . LYS A 1 90 ? 3.782 -4.111 9.228 1.00 84.06 90 LYS A C 1
ATOM 689 O O . LYS A 1 90 ? 2.596 -4.292 9.481 1.00 84.06 90 LYS A O 1
ATOM 694 N N . PHE A 1 91 ? 4.190 -3.287 8.268 1.00 84.88 91 PHE A N 1
ATOM 695 C CA . PHE A 1 91 ? 3.272 -2.451 7.494 1.00 84.88 91 PHE A CA 1
ATOM 696 C C . PHE A 1 91 ? 2.415 -3.253 6.509 1.00 84.88 91 PHE A C 1
ATOM 698 O O . PHE A 1 91 ? 1.232 -2.950 6.353 1.00 84.88 91 PHE A O 1
ATOM 705 N N . PHE A 1 92 ? 2.950 -4.325 5.918 1.00 83.19 92 PHE A N 1
ATOM 706 C CA . PHE A 1 92 ? 2.143 -5.262 5.132 1.00 83.19 92 PHE A CA 1
ATOM 707 C C . PHE A 1 92 ? 1.061 -5.936 5.981 1.00 83.19 92 PHE A C 1
ATOM 709 O O . PHE A 1 92 ? -0.099 -5.956 5.574 1.00 83.19 92 PHE A O 1
ATOM 716 N N . ALA A 1 93 ? 1.393 -6.389 7.193 1.00 82.06 93 ALA A N 1
ATOM 717 C CA . ALA A 1 93 ? 0.398 -6.956 8.102 1.00 82.06 93 ALA A CA 1
ATOM 718 C C . ALA A 1 93 ? -0.712 -5.949 8.469 1.00 82.06 93 ALA A C 1
ATOM 720 O O . ALA A 1 93 ? -1.868 -6.345 8.614 1.00 82.06 93 ALA A O 1
ATOM 721 N N . LEU A 1 94 ? -0.394 -4.652 8.579 1.00 76.56 94 LEU A N 1
ATOM 722 C CA . LEU A 1 94 ? -1.389 -3.594 8.818 1.00 76.56 94 LEU A CA 1
ATOM 723 C C . LEU A 1 94 ? -2.289 -3.354 7.596 1.00 76.56 94 LEU A C 1
ATOM 725 O O . LEU A 1 94 ? -3.482 -3.114 7.759 1.00 76.56 94 LEU A O 1
ATOM 729 N N . LEU A 1 95 ? -1.757 -3.458 6.376 1.00 78.06 95 LEU A N 1
ATOM 730 C CA . LEU A 1 95 ? -2.552 -3.372 5.143 1.00 78.06 95 LEU A CA 1
ATOM 731 C C . LEU A 1 95 ? -3.498 -4.558 4.959 1.00 78.06 95 LEU A C 1
ATOM 733 O O . LEU A 1 95 ? -4.565 -4.400 4.371 1.00 78.06 95 LEU A O 1
ATOM 737 N N . GLU A 1 96 ? -3.105 -5.738 5.431 1.00 74.12 96 GLU A N 1
ATOM 738 C CA . GLU A 1 96 ? -3.927 -6.950 5.357 1.00 74.12 96 GLU A CA 1
ATOM 739 C C . GLU A 1 96 ? -4.997 -7.019 6.437 1.00 74.12 96 GLU A C 1
ATOM 741 O O . GLU A 1 96 ? -6.076 -7.551 6.192 1.00 74.12 96 GLU A O 1
ATOM 746 N N . ARG A 1 97 ? -4.718 -6.467 7.620 1.00 67.81 97 ARG A N 1
ATOM 747 C CA . ARG A 1 97 ? -5.656 -6.471 8.752 1.00 67.81 97 ARG A CA 1
ATOM 748 C C . ARG A 1 97 ? -6.515 -5.207 8.846 1.00 67.81 97 ARG A C 1
ATOM 750 O O . ARG A 1 97 ? -7.487 -5.206 9.592 1.00 67.81 97 ARG A O 1
ATOM 757 N N . GLY A 1 98 ? -6.172 -4.151 8.109 1.00 59.59 98 GLY A N 1
ATOM 758 C CA . GLY A 1 98 ? -6.711 -2.807 8.317 1.00 59.59 98 GLY A CA 1
ATOM 759 C C . GLY A 1 98 ? -5.913 -2.066 9.394 1.00 59.59 98 GLY A C 1
ATOM 760 O O . GLY A 1 98 ? -5.576 -2.619 10.441 1.00 59.59 98 GLY A O 1
ATOM 761 N N . ASN A 1 99 ? -5.558 -0.811 9.124 1.00 58.41 99 ASN A N 1
ATOM 762 C CA . ASN A 1 99 ? -4.697 -0.014 9.990 1.00 58.41 99 ASN A CA 1
ATOM 763 C C . ASN A 1 99 ? -5.380 0.248 11.351 1.00 58.41 99 ASN A C 1
ATOM 765 O O . ASN A 1 99 ? -6.439 0.874 11.379 1.00 58.41 99 ASN A O 1
ATOM 769 N N . PRO A 1 100 ? -4.773 -0.140 12.487 1.00 49.12 100 PRO A N 1
ATOM 770 C CA . PRO A 1 100 ? -5.315 0.109 13.819 1.00 49.12 100 PRO A CA 1
ATOM 771 C C . PRO A 1 100 ? -5.273 1.590 14.230 1.00 49.12 100 PRO A C 1
ATOM 773 O O . PRO A 1 100 ? -5.896 1.945 15.228 1.00 49.12 100 PRO A O 1
ATOM 776 N N . ALA A 1 101 ? -4.580 2.467 13.484 1.00 49.69 101 ALA A N 1
ATOM 777 C CA . ALA A 1 101 ? -4.467 3.893 13.820 1.00 49.69 101 ALA A CA 1
ATOM 778 C C . ALA A 1 101 ? -5.801 4.670 13.746 1.00 49.69 101 ALA A C 1
ATOM 780 O O . ALA A 1 101 ? -5.885 5.773 14.276 1.00 49.69 101 ALA A O 1
ATOM 781 N N . LYS A 1 102 ? -6.854 4.076 13.165 1.00 42.41 102 LYS A N 1
ATOM 782 C CA . LYS A 1 102 ? -8.260 4.423 13.423 1.00 42.41 102 LYS A CA 1
ATOM 783 C C . LYS A 1 102 ? -9.114 3.155 13.432 1.00 42.41 102 LYS A C 1
ATOM 785 O O . LYS A 1 102 ? -9.822 2.840 12.479 1.00 42.41 102 LYS A O 1
ATOM 790 N N . ALA A 1 103 ? -9.074 2.431 14.545 1.00 40.59 103 ALA A N 1
ATOM 791 C CA . ALA A 1 103 ? -10.127 1.490 14.915 1.00 40.59 103 ALA A CA 1
ATOM 792 C C . ALA A 1 103 ? -11.426 2.250 15.276 1.00 40.59 103 ALA A C 1
ATOM 794 O O . ALA A 1 103 ? -11.887 2.191 16.412 1.00 40.59 103 ALA A O 1
ATOM 795 N N . ASP A 1 104 ? -12.008 3.000 14.334 1.00 43.06 104 ASP A N 1
ATOM 796 C CA . ASP A 1 104 ? -13.308 3.656 14.532 1.00 43.06 104 ASP A CA 1
ATOM 797 C C . ASP A 1 104 ? -14.271 3.582 13.339 1.00 43.06 104 ASP A C 1
ATOM 799 O O . ASP A 1 104 ? -15.276 4.264 13.354 1.00 43.06 104 ASP A O 1
ATOM 803 N N . ALA A 1 105 ? -14.090 2.687 12.362 1.00 46.66 105 ALA A N 1
ATOM 804 C CA . ALA A 1 105 ? -15.214 2.276 11.509 1.00 46.66 105 ALA A CA 1
ATOM 805 C C . ALA A 1 105 ? -14.953 0.941 10.798 1.00 46.66 105 ALA A C 1
ATOM 807 O O . ALA A 1 105 ? -14.273 0.888 9.782 1.00 46.66 105 ALA A O 1
ATOM 808 N N . GLY A 1 106 ? -15.562 -0.132 11.309 1.00 43.78 106 GLY A N 1
ATOM 809 C CA . GLY A 1 106 ? -15.948 -1.266 10.463 1.00 43.78 106 GLY A CA 1
ATOM 810 C C . GLY A 1 106 ? -14.923 -2.382 10.261 1.00 43.78 106 GLY A C 1
ATOM 811 O O . GLY A 1 106 ? -14.636 -2.739 9.129 1.00 43.78 106 GLY A O 1
ATOM 812 N N . ALA A 1 107 ? -14.444 -3.006 11.338 1.00 37.41 107 ALA A N 1
ATOM 813 C CA . ALA A 1 107 ? -13.917 -4.372 11.271 1.00 37.41 107 ALA A CA 1
ATOM 814 C C . ALA A 1 107 ? -14.153 -5.091 12.608 1.00 37.41 107 ALA A C 1
ATOM 816 O O . ALA A 1 107 ? -13.328 -5.063 13.518 1.00 37.41 107 ALA A O 1
ATOM 817 N 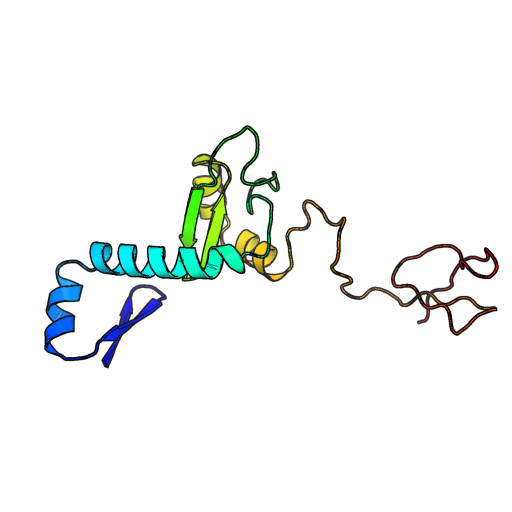N . THR A 1 108 ? -15.325 -5.709 12.762 1.00 38.19 108 THR A N 1
ATOM 818 C CA . THR A 1 108 ? -15.622 -6.627 13.871 1.00 38.19 108 THR A CA 1
ATOM 819 C C . THR A 1 108 ? -14.884 -7.946 13.662 1.00 38.19 108 THR A C 1
ATOM 821 O O . THR A 1 108 ? -15.439 -8.913 13.149 1.00 38.19 108 THR A O 1
ATOM 824 N N . GLY A 1 109 ? -13.620 -7.978 14.079 1.00 37.66 109 GLY A N 1
ATOM 825 C CA . GLY A 1 109 ? -12.877 -9.205 14.349 1.00 37.66 109 GLY A CA 1
ATOM 826 C C . GLY A 1 109 ? -13.140 -9.671 15.782 1.00 37.66 109 GLY A C 1
ATOM 827 O O . GLY A 1 109 ? -12.537 -9.160 16.716 1.00 37.66 109 GLY A O 1
ATOM 828 N N . ALA A 1 110 ? -14.098 -10.589 15.920 1.00 47.69 110 ALA A N 1
ATOM 829 C CA . ALA A 1 110 ? -14.347 -11.530 17.018 1.00 47.69 110 ALA A CA 1
ATOM 830 C C . ALA A 1 110 ? -13.732 -11.249 18.414 1.00 47.69 110 ALA A C 1
ATOM 832 O O . ALA A 1 110 ? -12.593 -11.617 18.686 1.00 47.69 110 ALA A O 1
ATOM 833 N N . ALA A 1 111 ? -14.560 -10.768 19.356 1.00 46.88 111 ALA A N 1
ATOM 834 C CA . ALA A 1 111 ? -14.391 -11.032 20.793 1.00 46.88 111 ALA A CA 1
ATOM 835 C C . ALA A 1 111 ? -15.714 -10.874 21.583 1.00 46.88 111 ALA A C 1
ATOM 837 O O . ALA A 1 111 ? -15.869 -9.971 22.404 1.00 46.88 111 ALA A O 1
ATOM 838 N N . GLY A 1 112 ? -16.652 -11.806 21.379 1.00 56.00 112 GLY A N 1
ATOM 839 C CA . GLY A 1 112 ? -17.852 -11.985 22.212 1.00 56.00 112 GLY A CA 1
ATOM 840 C C . GLY A 1 112 ? -19.117 -11.343 21.648 1.00 56.00 112 GLY A C 1
ATOM 841 O O . GLY A 1 112 ? -19.211 -10.126 21.536 1.00 56.00 112 GLY A O 1
ATOM 842 N N . ALA A 1 113 ? -20.107 -12.170 21.323 1.00 79.44 113 ALA A N 1
ATOM 843 C CA . ALA A 1 113 ? -21.462 -11.704 21.065 1.00 79.44 113 ALA A CA 1
ATOM 844 C C . ALA A 1 113 ? -22.105 -11.350 22.413 1.00 79.44 113 ALA A C 1
ATOM 846 O O . ALA A 1 113 ? -22.220 -12.211 23.274 1.00 79.44 113 ALA A O 1
ATOM 847 N N . TYR A 1 114 ? -22.492 -10.101 22.635 1.00 85.50 114 TYR A N 1
ATOM 848 C CA . TYR A 1 114 ? -23.213 -9.678 23.832 1.00 85.50 114 TYR A CA 1
ATOM 849 C C . TYR A 1 114 ? -24.714 -9.761 23.557 1.00 85.50 114 TYR A C 1
ATOM 851 O O . TYR A 1 114 ? -25.196 -9.179 22.588 1.00 85.50 114 TYR A O 1
ATOM 859 N N . VAL A 1 115 ? -25.445 -10.505 24.381 1.00 87.69 115 VAL A N 1
ATOM 860 C CA . VAL A 1 115 ? -26.883 -10.748 24.238 1.00 87.69 115 VAL A CA 1
ATOM 861 C C . VAL A 1 115 ? -27.640 -10.147 25.416 1.00 87.69 115 VAL A C 1
ATOM 863 O O . VAL A 1 115 ? -27.140 -10.121 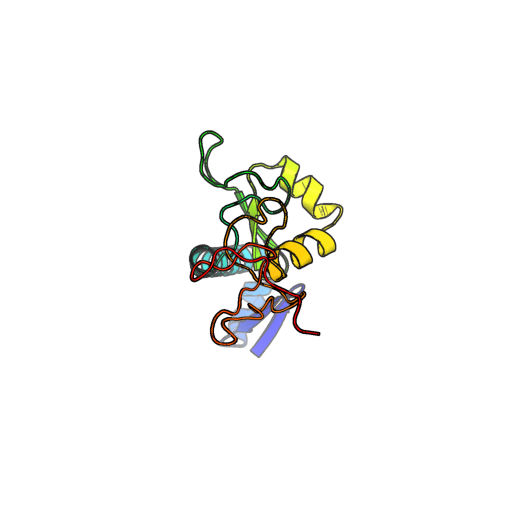26.539 1.00 87.69 115 VAL A O 1
ATOM 866 N N . CYS A 1 116 ? -28.849 -9.643 25.184 1.00 89.19 116 CYS A N 1
ATOM 867 C CA . CYS A 1 116 ? -29.694 -9.179 26.281 1.00 89.19 116 CYS A CA 1
ATOM 868 C C . CYS A 1 116 ? -30.361 -10.378 26.984 1.00 89.19 116 CYS A C 1
ATOM 870 O O . CYS A 1 116 ? -30.989 -11.185 26.297 1.00 89.19 116 CYS A O 1
ATOM 872 N N . PRO A 1 117 ? -30.314 -10.484 28.328 1.00 84.56 117 PRO A N 1
ATOM 873 C CA . PRO A 1 117 ? -30.946 -11.592 29.054 1.00 84.56 117 PRO A CA 1
ATOM 874 C C . PRO A 1 117 ? -32.480 -11.609 28.925 1.00 84.56 117 PRO A C 1
ATOM 876 O O . PRO A 1 117 ? -33.082 -12.671 29.014 1.00 84.56 117 PRO A O 1
ATOM 879 N N . MET A 1 118 ? -33.107 -10.452 28.674 1.00 88.75 118 MET A N 1
ATOM 880 C CA . MET A 1 118 ? -34.553 -10.330 28.419 1.00 88.75 118 MET A CA 1
ATOM 881 C C . MET A 1 118 ? -34.918 -10.453 26.934 1.00 88.75 118 MET A C 1
ATOM 883 O O . MET A 1 118 ? -36.030 -10.839 26.592 1.00 88.75 118 MET A O 1
ATOM 887 N N . HIS A 1 119 ? -33.992 -10.114 26.036 1.00 83.00 119 HIS A N 1
ATOM 888 C CA . HIS A 1 119 ? -34.238 -10.065 24.598 1.00 83.00 119 HIS A CA 1
ATOM 889 C C . HIS A 1 119 ? -33.127 -10.807 23.855 1.00 83.00 119 HIS A C 1
ATOM 891 O O . HIS A 1 119 ? -32.198 -10.185 23.343 1.00 83.00 119 HIS A O 1
ATOM 897 N N . ALA A 1 120 ? -33.237 -12.135 23.772 1.00 79.44 120 ALA A N 1
ATOM 898 C CA . ALA A 1 120 ? -32.250 -12.994 23.105 1.00 79.44 120 ALA A CA 1
ATOM 899 C C . ALA A 1 120 ? -32.023 -12.654 21.615 1.00 79.44 120 ALA A C 1
ATOM 901 O O . ALA A 1 120 ? -30.974 -12.967 21.059 1.00 79.44 120 ALA A O 1
ATOM 902 N N . ASP A 1 121 ? -33.000 -11.986 21.001 1.00 82.69 121 ASP A N 1
ATOM 903 C CA . ASP A 1 121 ? -32.966 -11.440 19.640 1.00 82.69 121 ASP A CA 1
ATOM 904 C C . ASP A 1 121 ? -31.972 -10.268 19.483 1.00 82.69 121 ASP A C 1
ATOM 906 O O . ASP A 1 121 ? -31.465 -9.990 18.400 1.00 82.69 121 ASP A O 1
ATOM 910 N N . VAL A 1 122 ? -31.639 -9.585 20.582 1.00 80.94 122 VAL A N 1
ATOM 911 C CA . VAL A 1 122 ? -30.686 -8.472 20.587 1.00 80.94 122 VAL A CA 1
ATOM 912 C C . VAL A 1 122 ? -29.284 -9.014 20.827 1.00 80.94 122 VAL A C 1
ATOM 914 O O . VAL A 1 122 ? -28.908 -9.302 21.965 1.00 80.94 122 VAL A O 1
ATOM 917 N N . VAL A 1 123 ? -28.500 -9.096 19.752 1.00 81.44 123 VAL A N 1
ATOM 918 C CA . VAL A 1 123 ? -27.088 -9.489 19.780 1.00 81.44 123 VAL A CA 1
ATOM 919 C C . VAL A 1 123 ? -26.223 -8.339 19.274 1.00 81.44 123 VAL A C 1
ATOM 921 O O . VAL A 1 123 ? -26.432 -7.833 18.173 1.00 81.44 123 VAL A O 1
ATOM 924 N N . GLN A 1 124 ? -25.234 -7.924 20.063 1.00 77.88 124 GLN A N 1
ATOM 925 C CA . GLN A 1 124 ? -24.274 -6.888 19.687 1.00 77.88 124 GLN A CA 1
ATOM 926 C C . GLN A 1 124 ? -22.839 -7.399 19.765 1.00 77.88 124 GLN A C 1
ATOM 928 O O . GLN A 1 124 ? -22.479 -8.186 20.633 1.00 77.88 124 GLN A O 1
ATOM 933 N N . ALA A 1 125 ? -21.985 -6.904 18.872 1.00 76.31 125 ALA A N 1
ATOM 934 C CA . ALA A 1 125 ? -20.555 -7.211 18.881 1.00 76.31 125 ALA A CA 1
ATOM 935 C C . ALA A 1 125 ? -19.752 -6.354 19.883 1.00 76.31 125 ALA A C 1
ATOM 937 O O . ALA A 1 125 ? -18.536 -6.500 19.978 1.00 76.31 125 ALA A O 1
ATOM 938 N N . LYS A 1 126 ? -20.410 -5.432 20.600 1.00 73.06 126 LYS A N 1
ATOM 939 C CA . LYS A 1 126 ? -19.794 -4.506 21.558 1.00 73.06 126 LYS A CA 1
ATOM 940 C C . LYS A 1 126 ? -20.499 -4.605 22.917 1.00 73.06 126 LYS A C 1
ATOM 942 O O . LYS A 1 126 ? -21.712 -4.820 22.934 1.00 73.06 126 LYS A O 1
ATOM 947 N N . PRO A 1 127 ? -19.772 -4.435 24.035 1.00 79.69 127 PRO A N 1
ATOM 948 C CA . PRO A 1 127 ? -20.392 -4.290 25.346 1.00 79.69 127 PRO A CA 1
ATOM 949 C C . PRO A 1 127 ? -21.211 -2.994 25.384 1.00 79.69 127 PRO A C 1
ATOM 951 O O . PRO A 1 127 ? -20.778 -1.962 24.868 1.00 79.69 127 PRO A O 1
ATOM 954 N N . GLY A 1 128 ? -22.400 -3.049 25.975 1.00 84.38 128 GLY A N 1
ATOM 955 C CA . GLY A 1 128 ? -23.309 -1.910 26.016 1.00 84.38 128 GLY A CA 1
ATOM 956 C C . GLY A 1 128 ? -24.663 -2.258 26.621 1.00 84.38 128 GLY A C 1
ATOM 957 O O . GLY A 1 128 ? -24.859 -3.357 27.139 1.00 84.38 128 GLY A O 1
ATOM 958 N N . ARG A 1 129 ? -25.605 -1.315 26.541 1.00 86.12 129 ARG A N 1
ATOM 959 C CA . ARG A 1 129 ? -26.989 -1.494 26.998 1.00 86.12 129 ARG A CA 1
ATOM 960 C C . ARG A 1 129 ? -27.906 -1.905 25.856 1.00 86.12 129 ARG A C 1
ATOM 962 O O . ARG A 1 129 ? -27.765 -1.454 24.721 1.00 86.12 129 ARG A O 1
ATOM 969 N N . CYS A 1 130 ? -28.882 -2.740 26.181 1.00 86.50 130 CYS A N 1
ATOM 970 C CA . CYS A 1 130 ? -29.904 -3.186 25.254 1.00 86.50 130 CYS A CA 1
ATOM 971 C C . CYS A 1 130 ? -30.775 -2.002 24.795 1.00 86.50 130 CYS A C 1
ATOM 973 O O . CYS A 1 130 ? -31.353 -1.324 25.642 1.00 86.50 130 CYS A O 1
ATOM 975 N N . PRO A 1 131 ? -30.964 -1.780 23.483 1.00 86.44 131 PRO A N 1
ATOM 976 C CA . PRO A 1 131 ? -31.816 -0.706 22.971 1.00 86.44 131 PRO A CA 1
ATOM 977 C C . PRO A 1 131 ? -33.314 -0.936 23.220 1.00 86.44 131 PRO A C 1
ATOM 979 O O . PRO A 1 131 ? -34.091 0.003 23.105 1.00 86.44 131 PRO A O 1
ATOM 982 N N . LYS A 1 132 ? -33.736 -2.168 23.552 1.00 83.19 132 LYS A N 1
ATOM 983 C CA . LYS A 1 132 ? -35.148 -2.496 23.819 1.00 83.19 132 LYS A CA 1
ATOM 984 C C . LYS A 1 132 ? -35.551 -2.291 25.287 1.00 83.19 132 LYS A C 1
ATOM 986 O O . LYS A 1 132 ? -36.683 -1.915 25.546 1.00 83.19 132 LYS A O 1
ATOM 991 N N . CYS A 1 133 ? -34.658 -2.549 26.248 1.00 87.56 133 CYS A N 1
ATOM 992 C CA . CYS A 1 133 ? -34.980 -2.465 27.686 1.00 87.56 133 CYS A CA 1
ATOM 993 C C . CYS A 1 133 ? -33.970 -1.696 28.544 1.00 87.56 133 CYS A C 1
ATOM 995 O O . CYS A 1 133 ? -34.173 -1.571 29.746 1.00 87.56 133 CYS A O 1
ATOM 997 N N . GLY A 1 134 ? -32.859 -1.228 27.980 1.00 84.38 134 GLY A N 1
ATOM 998 C CA . GLY A 1 134 ? -31.834 -0.487 28.715 1.00 84.38 134 GLY A CA 1
ATOM 999 C C . GLY A 1 134 ? -30.957 -1.316 29.661 1.00 84.38 134 GLY A C 1
ATOM 1000 O O . GLY A 1 134 ? -30.028 -0.755 30.234 1.00 84.38 134 GLY A O 1
ATOM 1001 N N . MET A 1 135 ? -31.193 -2.625 29.816 1.00 85.69 135 MET A N 1
ATOM 1002 C CA . MET A 1 135 ? -30.342 -3.500 30.639 1.00 85.69 135 MET A CA 1
ATOM 1003 C C . MET A 1 135 ? -28.996 -3.788 29.969 1.00 85.69 135 MET A C 1
ATOM 1005 O O . MET A 1 135 ? -28.907 -3.846 28.740 1.00 85.69 135 MET A O 1
ATOM 1009 N N . ASP A 1 136 ? -27.960 -4.012 30.774 1.00 87.62 136 ASP A N 1
ATOM 1010 C CA . ASP A 1 136 ? -26.622 -4.364 30.299 1.00 87.62 136 ASP A CA 1
ATOM 1011 C C . ASP A 1 136 ? -26.614 -5.695 29.526 1.00 87.62 136 ASP A C 1
ATOM 1013 O O . ASP A 1 136 ? -27.215 -6.695 29.934 1.00 87.62 136 ASP A O 1
ATOM 1017 N N . LEU A 1 137 ? -25.953 -5.695 28.366 1.00 87.94 137 LEU A N 1
ATOM 1018 C CA . LEU A 1 137 ? -25.806 -6.876 27.522 1.00 87.94 137 LEU A CA 1
ATOM 1019 C C . LEU A 1 137 ? -24.754 -7.814 28.123 1.00 87.94 137 LEU A C 1
ATOM 1021 O O . LEU A 1 137 ? -23.627 -7.408 28.413 1.00 87.94 137 LEU A O 1
ATOM 1025 N N . VAL A 1 138 ? -25.102 -9.091 28.264 1.00 85.88 138 VAL A N 1
ATOM 1026 C CA . VAL A 1 138 ? -24.219 -10.113 28.835 1.00 85.88 138 VAL A CA 1
ATOM 1027 C C . VAL A 1 138 ? -23.440 -10.823 27.736 1.00 85.88 138 VAL A C 1
ATOM 1029 O O . VAL A 1 138 ? -23.974 -11.136 26.675 1.00 85.88 138 VAL A O 1
ATOM 1032 N N . LYS A 1 139 ? -22.155 -11.095 27.971 1.00 83.38 139 LYS A N 1
ATOM 1033 C CA . LYS A 1 139 ? -21.304 -11.793 27.000 1.00 83.38 139 LYS A CA 1
ATOM 1034 C C . LYS A 1 139 ? -21.787 -13.237 26.832 1.00 83.38 139 LYS A C 1
ATOM 1036 O O . LYS A 1 139 ? -21.697 -14.030 27.766 1.00 83.38 139 LYS A O 1
ATOM 1041 N N . LYS A 1 140 ? -22.262 -13.580 25.637 1.00 69.31 140 LYS A N 1
ATOM 1042 C CA . LYS A 1 140 ? -22.563 -14.950 25.220 1.00 69.31 140 LYS A CA 1
ATOM 1043 C C . LYS A 1 140 ? -21.228 -15.678 25.064 1.00 69.31 140 LYS A C 1
ATOM 1045 O O . LYS A 1 140 ? -20.420 -15.321 24.203 1.00 69.31 140 LYS A O 1
ATOM 1050 N N . LYS A 1 141 ? -20.966 -16.585 26.001 1.00 59.78 141 LYS A N 1
ATOM 1051 C CA . LYS A 1 141 ? -19.792 -17.458 26.015 1.00 59.78 141 LYS A CA 1
ATOM 1052 C C . LYS A 1 141 ? -20.016 -18.648 25.095 1.00 59.78 141 LYS A C 1
ATOM 1054 O O . LYS A 1 141 ? -21.183 -19.092 25.012 1.00 59.78 141 LYS A O 1
#

Foldseek 3Di:
DWDQDPLDIDDDPDPVVVVVCVVPVPVVVVVVLVVLQVVCVVVQQDCAALQPRHGAPDPLDHWDWDQDSSHIGTHSDDVSVVVCVVPVVVSVVCSVQPNVSDPDDDDLDDDFFFADPVGNVDTDSDWAADPVPRHTTHTDD

Secondary structure (DSSP, 8-state):
-EEEETTEEEE-SSTTTHHHHHHSHHHHHHHHHHHHHHHHHHT-S-SB-TTT-PBTTSTT-SPEEEEETTEEEEESSHHHHHHHHHSHHHHHHHHHH--GGGTTSS----S-EEE-SS-TT-EESSS-B-TTT-PBPEEE-

Radius of gyration: 22.66 Å; chains: 1; bounding box: 53×37×60 Å